Protein AF-A0A505HVJ6-F1 (afdb_monomer_lite)

Sequence (161 aa):
MPTALPTTETRERRERPQRRSNVIDEFVSAEMSSAPMAEPSIGSTIVRGGRQTKSKKDREREAERTRYEETNFVRLAKESKKDRAKRLRAEGPRGTFGGEEWRGLTEGADRITKLTRRAQGSGSALDRSRKRKNEDGQRDDGMGVGQIFEKRRKKVDSWKR

pLDDT: mean 78.03, std 13.65, range [46.94, 97.06]

Secondary structure (DSSP, 8-state):
--------------PPPP---HHHHHHIIIII--SPP-PPPGGGGEEGGGTEE--HHHHHHHHHHHHHHHHHT-PPPPPPHHHHHHHHHHH-S-EEETTEEE--HHHHHHHHHHHHHHHH----HHHHHHHS--SS---S-TTSHHHHHHHHHHHHHHH--

Foldseek 3Di:
DDDDDDDPDPPDPPPDPDDDFPVVVCCCVPPVDPDDDDDDDPVVQAPPNNPDGAAPVNVVVVVVQVVVCVVVVHHDDDQDPVNVVVCCVVVDDWPQDPNYTDDDCVVRVVVVVVVVVVVVDPDDVVVVVVVPDPPPDPDPCPPPPVVVVVVVVVVVVVVVD

Structure (mmCIF, N/CA/C/O backbone):
data_AF-A0A505HVJ6-F1
#
_entry.id   AF-A0A505HVJ6-F1
#
loop_
_atom_site.group_PDB
_atom_site.id
_atom_site.type_symbol
_atom_site.label_atom_id
_atom_site.label_alt_id
_atom_site.label_comp_id
_atom_site.label_asym_id
_atom_site.label_entity_id
_atom_site.label_seq_id
_atom_site.pdbx_PDB_ins_code
_atom_site.Cartn_x
_atom_site.Cartn_y
_atom_site.Cartn_z
_atom_site.occupancy
_atom_site.B_iso_or_equiv
_atom_site.auth_seq_id
_atom_site.auth_comp_id
_atom_site.auth_asym_id
_atom_site.auth_atom_id
_atom_site.pdbx_PDB_model_num
ATOM 1 N N . MET A 1 1 ? 25.021 -4.409 42.376 1.00 49.28 1 MET A N 1
ATOM 2 C CA . MET A 1 1 ? 24.374 -4.244 41.057 1.00 49.28 1 MET A CA 1
ATOM 3 C C . MET A 1 1 ? 25.259 -3.344 40.206 1.00 49.28 1 MET A C 1
ATOM 5 O O . MET A 1 1 ? 25.416 -2.195 40.601 1.00 49.28 1 MET A O 1
ATOM 9 N N . PRO A 1 2 ? 25.903 -3.818 39.125 1.00 57.16 2 PRO A N 1
ATOM 10 C CA . PRO A 1 2 ? 26.709 -2.939 38.289 1.00 57.16 2 PRO A CA 1
ATOM 11 C C . PRO A 1 2 ? 25.787 -2.115 37.379 1.00 57.16 2 PRO A C 1
ATOM 13 O O . PRO A 1 2 ? 24.989 -2.658 36.619 1.00 57.16 2 PRO A O 1
ATOM 16 N N . THR A 1 3 ? 25.871 -0.793 37.493 1.00 62.88 3 THR A N 1
ATOM 17 C CA . THR A 1 3 ? 25.193 0.177 36.629 1.00 62.88 3 THR A CA 1
ATOM 18 C C . THR A 1 3 ? 26.003 0.352 35.345 1.00 62.88 3 THR A C 1
ATOM 20 O O . THR A 1 3 ? 27.133 0.836 35.394 1.00 62.88 3 THR A O 1
ATOM 23 N N . ALA A 1 4 ? 25.453 -0.068 34.206 1.00 59.50 4 ALA A N 1
ATOM 24 C CA . ALA A 1 4 ? 26.094 0.089 32.903 1.00 59.50 4 ALA A CA 1
ATOM 25 C C . ALA A 1 4 ? 26.113 1.567 32.466 1.00 59.50 4 ALA A C 1
ATOM 27 O O . ALA A 1 4 ? 25.101 2.263 32.568 1.00 59.50 4 ALA A O 1
ATOM 28 N N . LEU A 1 5 ? 27.265 2.038 31.979 1.00 67.50 5 LEU A N 1
ATOM 29 C CA . LEU A 1 5 ? 27.421 3.361 31.366 1.00 67.50 5 LEU A CA 1
ATOM 30 C C . LEU A 1 5 ? 26.704 3.423 30.001 1.00 67.50 5 LEU A C 1
ATOM 32 O O . LEU A 1 5 ? 26.701 2.424 29.280 1.00 67.50 5 LEU A O 1
ATOM 36 N N . PRO A 1 6 ? 26.146 4.582 29.598 1.00 63.22 6 PRO A N 1
ATOM 37 C CA . PRO A 1 6 ? 25.569 4.747 28.270 1.00 63.22 6 PRO A CA 1
ATOM 38 C C . PRO A 1 6 ? 26.688 4.809 27.222 1.00 63.22 6 PRO A C 1
ATOM 40 O O . PRO A 1 6 ? 27.397 5.808 27.103 1.00 63.22 6 PRO A O 1
ATOM 43 N N . THR A 1 7 ? 26.854 3.736 26.453 1.00 60.28 7 THR A N 1
ATOM 44 C CA . THR A 1 7 ? 27.714 3.724 25.269 1.00 60.28 7 THR A CA 1
ATOM 45 C C . THR A 1 7 ? 27.093 4.606 24.187 1.00 60.28 7 THR A C 1
ATOM 47 O O . THR A 1 7 ? 25.970 4.390 23.731 1.00 60.28 7 THR A O 1
ATOM 50 N N . THR A 1 8 ? 27.823 5.635 23.762 1.00 57.09 8 THR A N 1
ATOM 51 C CA . THR A 1 8 ? 27.478 6.448 22.591 1.00 57.09 8 THR A CA 1
ATOM 52 C C . THR A 1 8 ? 27.802 5.672 21.316 1.00 57.09 8 THR A C 1
ATOM 54 O O . THR A 1 8 ? 28.711 6.039 20.573 1.00 57.09 8 THR A O 1
ATOM 57 N N . GLU A 1 9 ? 27.094 4.574 21.057 1.00 53.12 9 GLU A N 1
ATOM 58 C CA . GLU A 1 9 ? 27.141 3.964 19.732 1.00 53.12 9 GLU A CA 1
ATOM 59 C C . GLU A 1 9 ? 26.346 4.849 18.773 1.00 53.12 9 GLU A C 1
ATOM 61 O O . GLU A 1 9 ? 25.163 5.155 18.954 1.00 53.12 9 GLU A O 1
ATOM 66 N N . THR A 1 10 ? 27.052 5.349 17.766 1.00 58.53 10 THR A N 1
ATOM 67 C CA . THR A 1 10 ? 26.477 6.101 16.661 1.00 58.53 10 THR A CA 1
ATOM 68 C C . THR A 1 10 ? 25.403 5.233 16.017 1.00 58.53 10 THR A C 1
ATOM 70 O O . THR A 1 10 ? 25.696 4.146 15.534 1.00 58.53 10 THR A O 1
ATOM 73 N N . ARG A 1 11 ? 24.147 5.709 16.034 1.00 62.16 11 ARG A N 1
ATOM 74 C CA . ARG A 1 11 ? 23.004 5.080 15.350 1.00 62.16 11 ARG A CA 1
ATOM 75 C C . ARG A 1 11 ? 23.462 4.501 14.012 1.00 62.16 11 ARG A C 1
ATOM 77 O O . ARG A 1 11 ? 23.793 5.275 13.111 1.00 62.16 11 ARG A O 1
ATOM 84 N N . GLU A 1 12 ? 23.426 3.175 13.881 1.00 60.69 12 GLU A N 1
ATOM 85 C CA . GLU A 1 12 ? 23.558 2.487 12.601 1.00 60.69 12 GLU A CA 1
ATOM 86 C C . GLU A 1 12 ? 22.696 3.226 11.575 1.00 60.69 12 GLU A C 1
ATOM 88 O O . GLU A 1 12 ? 21.479 3.396 11.736 1.00 60.69 12 GLU A O 1
ATOM 93 N N . ARG A 1 13 ? 23.346 3.769 10.545 1.00 61.50 13 ARG A N 1
ATOM 94 C CA . ARG A 1 13 ? 22.686 4.518 9.482 1.00 61.50 13 ARG A CA 1
ATOM 95 C C . ARG A 1 13 ? 21.809 3.537 8.718 1.00 61.50 13 ARG A C 1
ATOM 97 O O . ARG A 1 13 ? 22.275 2.929 7.762 1.00 61.50 13 ARG A O 1
ATOM 104 N N . ARG A 1 14 ? 20.547 3.406 9.142 1.00 63.91 14 ARG A N 1
ATOM 105 C CA . ARG A 1 14 ? 19.525 2.573 8.497 1.00 63.91 14 ARG A CA 1
ATOM 106 C C . ARG A 1 14 ? 19.632 2.752 6.989 1.00 63.91 14 ARG A C 1
ATOM 108 O O . ARG A 1 14 ? 19.400 3.855 6.480 1.00 63.91 14 ARG A O 1
ATOM 115 N N . GLU A 1 15 ? 20.032 1.689 6.297 1.00 61.94 15 GLU A N 1
ATOM 116 C CA . GLU A 1 15 ? 20.181 1.718 4.851 1.00 61.94 15 GLU A CA 1
ATOM 117 C C . GLU A 1 15 ? 18.859 2.172 4.245 1.00 61.94 15 GLU A C 1
ATOM 119 O O . GLU A 1 15 ? 17.780 1.644 4.532 1.00 61.94 15 GLU A O 1
ATOM 124 N N . ARG A 1 16 ? 18.926 3.250 3.467 1.00 61.94 16 ARG A N 1
ATOM 125 C CA . ARG A 1 16 ? 17.742 3.849 2.870 1.00 61.94 16 ARG A CA 1
ATOM 126 C C . ARG A 1 16 ? 17.199 2.818 1.878 1.00 61.94 16 ARG A C 1
ATOM 128 O O . ARG A 1 16 ? 17.924 2.496 0.935 1.00 61.94 16 ARG A O 1
ATOM 135 N N . PRO A 1 17 ? 15.975 2.292 2.067 1.00 62.28 17 PRO A N 1
ATOM 136 C CA . PRO A 1 17 ? 15.478 1.223 1.219 1.00 62.28 17 PRO A CA 1
ATOM 137 C C . PRO A 1 17 ? 15.500 1.692 -0.232 1.00 62.28 17 PRO A C 1
ATOM 139 O O . PRO A 1 17 ? 15.109 2.828 -0.539 1.00 62.28 17 PRO A O 1
ATOM 142 N N . GLN A 1 18 ? 16.008 0.831 -1.114 1.00 63.12 18 GLN A N 1
ATOM 143 C CA . GLN A 1 18 ? 16.030 1.115 -2.540 1.00 63.12 18 GLN A CA 1
ATOM 144 C C . GLN A 1 18 ? 14.601 1.428 -2.986 1.00 63.12 18 GLN A C 1
ATOM 146 O O . GLN A 1 18 ? 13.663 0.685 -2.697 1.00 63.12 18 GLN A O 1
ATOM 151 N N . ARG A 1 19 ? 14.425 2.585 -3.629 1.00 66.50 19 ARG A N 1
ATOM 152 C CA . ARG A 1 19 ? 13.109 3.059 -4.058 1.00 66.50 19 ARG A CA 1
ATOM 153 C C . ARG A 1 19 ? 12.597 2.147 -5.171 1.00 66.50 19 ARG A C 1
ATOM 155 O O . ARG A 1 19 ? 13.021 2.297 -6.314 1.00 66.50 19 ARG A O 1
ATOM 162 N N . ARG A 1 20 ? 11.702 1.224 -4.821 1.00 72.19 20 ARG A N 1
ATOM 163 C CA . ARG A 1 20 ? 10.985 0.368 -5.770 1.00 72.19 20 ARG A CA 1
ATOM 164 C C . ARG A 1 20 ? 10.014 1.207 -6.603 1.00 72.19 20 ARG A C 1
ATOM 166 O O . ARG A 1 20 ? 9.529 2.249 -6.149 1.00 72.19 20 ARG A O 1
ATOM 173 N N . SER A 1 21 ? 9.793 0.804 -7.847 1.00 82.31 21 SER A N 1
ATOM 174 C CA . SER A 1 21 ? 8.795 1.415 -8.723 1.00 82.31 21 SER A CA 1
ATOM 175 C C . SER A 1 21 ? 7.525 0.581 -8.680 1.00 82.31 21 SER A C 1
ATOM 177 O O . SER A 1 21 ? 7.535 -0.545 -9.166 1.00 82.31 21 SER A O 1
ATOM 179 N N . ASN A 1 22 ? 6.443 1.164 -8.164 1.00 83.06 22 ASN A N 1
ATOM 180 C CA . ASN A 1 22 ? 5.158 0.482 -8.003 1.00 83.06 22 ASN A CA 1
ATOM 181 C C . ASN A 1 22 ? 4.674 -0.199 -9.294 1.00 83.06 22 ASN A C 1
ATOM 183 O O . ASN A 1 22 ? 4.246 -1.337 -9.235 1.00 83.06 22 ASN A O 1
ATOM 187 N N . VAL A 1 23 ? 4.826 0.457 -10.452 1.00 86.69 23 VAL A N 1
ATOM 188 C CA . VAL A 1 23 ? 4.405 -0.092 -11.756 1.00 86.69 23 VAL A CA 1
ATOM 189 C C . VAL A 1 23 ? 5.156 -1.377 -12.116 1.00 86.69 23 VAL A C 1
ATOM 191 O O . VAL A 1 23 ? 4.558 -2.322 -12.612 1.00 86.69 23 VAL A O 1
ATOM 194 N N . ILE A 1 24 ? 6.469 -1.437 -11.855 1.00 87.38 24 ILE A N 1
ATOM 195 C CA . ILE A 1 24 ? 7.243 -2.662 -12.118 1.00 87.38 24 ILE A CA 1
ATOM 196 C C . ILE A 1 24 ? 6.832 -3.757 -11.131 1.00 87.38 24 ILE A C 1
ATOM 198 O O . ILE A 1 24 ? 6.695 -4.903 -11.536 1.00 87.38 24 ILE A O 1
ATOM 202 N N . ASP A 1 25 ? 6.607 -3.418 -9.860 1.00 87.12 25 ASP A N 1
ATOM 203 C CA . ASP A 1 25 ? 6.164 -4.393 -8.856 1.00 87.12 25 ASP A CA 1
ATOM 204 C C . ASP A 1 25 ? 4.767 -4.958 -9.202 1.00 87.12 25 ASP A C 1
ATOM 206 O O . ASP A 1 25 ? 4.523 -6.157 -9.055 1.00 87.12 25 ASP A O 1
ATOM 210 N N . GLU A 1 26 ? 3.858 -4.121 -9.707 1.00 88.12 26 GLU A N 1
ATOM 211 C CA . GLU A 1 26 ? 2.544 -4.529 -10.220 1.00 88.12 26 GLU A CA 1
ATOM 212 C C . GLU A 1 26 ? 2.683 -5.457 -11.430 1.00 88.12 26 GLU A C 1
ATOM 214 O O . GLU A 1 26 ? 2.161 -6.565 -11.382 1.00 88.12 26 GLU A O 1
ATOM 219 N N . PHE A 1 27 ? 3.471 -5.081 -12.441 1.00 89.81 27 PHE A N 1
ATOM 220 C CA . PHE A 1 27 ? 3.732 -5.924 -13.614 1.00 89.81 27 PHE A CA 1
ATOM 221 C C . PHE A 1 27 ? 4.342 -7.283 -13.238 1.00 89.81 27 PHE A C 1
ATOM 223 O O . PHE A 1 27 ? 3.911 -8.332 -13.711 1.00 89.81 27 PHE A O 1
ATOM 230 N N . VAL A 1 28 ? 5.326 -7.291 -12.335 1.00 90.06 28 VAL A N 1
ATOM 231 C CA . VAL A 1 28 ? 5.964 -8.536 -11.891 1.00 90.06 28 VAL A CA 1
ATOM 232 C C . VAL A 1 28 ? 4.971 -9.432 -11.154 1.00 90.06 28 VAL A C 1
ATOM 234 O O . VAL A 1 28 ? 4.970 -10.638 -11.373 1.00 90.06 28 VAL A O 1
ATOM 237 N N . SER A 1 29 ? 4.137 -8.862 -10.284 1.00 87.88 29 SER A N 1
ATOM 238 C CA . SER A 1 29 ? 3.186 -9.644 -9.484 1.00 87.88 29 SER A CA 1
ATOM 239 C C . SER A 1 29 ? 1.956 -10.112 -10.261 1.00 87.88 29 SER A C 1
ATOM 241 O O . SER A 1 29 ? 1.468 -11.199 -9.974 1.00 87.88 29 SER A O 1
ATOM 243 N N . ALA A 1 30 ? 1.470 -9.325 -11.221 1.00 87.06 30 ALA A N 1
ATOM 244 C CA . ALA A 1 30 ? 0.259 -9.634 -11.976 1.00 87.06 30 ALA A CA 1
ATOM 245 C C . ALA A 1 30 ? 0.530 -10.435 -13.257 1.00 87.06 30 ALA A C 1
ATOM 247 O O . ALA A 1 30 ? -0.250 -11.322 -13.585 1.00 87.06 30 ALA A O 1
ATOM 248 N N . GLU A 1 31 ? 1.612 -10.128 -13.981 1.00 88.56 31 GLU A N 1
ATOM 249 C CA . GLU A 1 31 ? 1.836 -10.672 -15.328 1.00 88.56 31 GLU A CA 1
ATOM 250 C C . GLU A 1 31 ? 2.983 -11.688 -15.384 1.00 88.56 31 GLU A C 1
ATOM 252 O O . GLU A 1 31 ? 2.866 -12.716 -16.044 1.00 88.56 31 GLU A O 1
ATOM 257 N N . MET A 1 32 ? 4.101 -11.428 -14.696 1.00 89.62 32 MET A N 1
ATOM 258 C CA . MET A 1 32 ? 5.282 -12.311 -14.761 1.00 89.62 32 MET A CA 1
ATOM 259 C C . MET A 1 32 ? 5.254 -13.448 -13.738 1.00 89.62 32 MET A C 1
ATOM 261 O O . MET A 1 32 ? 5.898 -14.480 -13.933 1.00 89.62 32 MET A O 1
ATOM 265 N N . SER A 1 33 ? 4.583 -13.239 -12.609 1.00 88.88 33 SER A N 1
ATOM 266 C CA . SER A 1 33 ? 4.512 -14.205 -11.521 1.00 88.88 33 SER A CA 1
ATOM 267 C C . SER A 1 33 ? 3.385 -15.199 -11.772 1.00 88.88 33 SER A C 1
ATOM 269 O O . SER A 1 33 ? 2.241 -14.813 -11.972 1.00 88.88 33 SER A O 1
ATOM 271 N N . SER A 1 34 ? 3.687 -16.494 -11.674 1.00 88.88 34 SER A N 1
ATOM 272 C CA . SER A 1 34 ? 2.679 -17.561 -11.707 1.00 88.88 34 SER A CA 1
ATOM 273 C C . SER A 1 34 ? 1.951 -17.751 -10.368 1.00 88.88 34 SER A C 1
ATOM 275 O O . SER A 1 34 ? 1.105 -18.635 -10.247 1.00 88.88 34 SER A O 1
ATOM 277 N N . ALA A 1 35 ? 2.323 -16.993 -9.331 1.00 90.44 35 ALA A N 1
ATOM 278 C CA . ALA A 1 35 ? 1.711 -17.102 -8.012 1.00 90.44 35 ALA A CA 1
ATOM 279 C C . ALA A 1 35 ? 0.344 -16.388 -7.971 1.00 90.44 35 ALA A C 1
ATOM 281 O O . ALA A 1 35 ? 0.250 -15.249 -8.431 1.00 90.44 35 ALA A O 1
ATOM 282 N N . PRO A 1 36 ? -0.699 -17.003 -7.379 1.00 89.00 36 PRO A N 1
ATOM 283 C CA . PRO A 1 36 ? -2.006 -16.372 -7.248 1.00 89.00 36 PRO A CA 1
ATOM 284 C C . PRO A 1 36 ? -1.957 -15.193 -6.269 1.00 89.00 36 PRO A C 1
ATOM 286 O O . PRO A 1 36 ? -1.361 -15.276 -5.192 1.00 89.00 36 PRO A O 1
ATOM 289 N N . MET A 1 37 ? -2.629 -14.101 -6.629 1.00 85.94 37 MET A N 1
ATOM 290 C CA . MET A 1 37 ? -2.738 -12.904 -5.797 1.00 85.94 37 MET A CA 1
ATOM 291 C C . MET A 1 37 ? -4.025 -12.942 -4.968 1.00 85.94 37 MET A C 1
ATOM 293 O O . MET A 1 37 ? -5.096 -13.271 -5.469 1.00 85.94 37 MET A O 1
ATOM 297 N N . ALA A 1 38 ? -3.928 -12.590 -3.684 1.00 86.50 38 ALA A N 1
ATOM 298 C CA . ALA A 1 38 ? -5.090 -12.518 -2.802 1.00 86.50 38 ALA A CA 1
ATOM 299 C C . ALA A 1 38 ? -5.918 -11.260 -3.107 1.00 86.50 38 ALA A C 1
ATOM 301 O O . ALA A 1 38 ? -5.588 -10.150 -2.669 1.00 86.50 38 ALA A O 1
ATOM 302 N N . GLU A 1 39 ? -7.000 -11.433 -3.860 1.00 89.12 39 GLU A N 1
ATOM 303 C CA . GLU A 1 39 ? -7.957 -10.36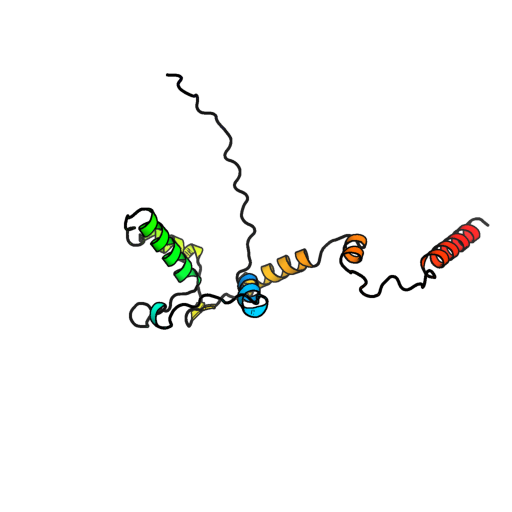7 -4.133 1.00 89.12 39 GLU A CA 1
ATOM 304 C C . GLU A 1 39 ? -8.990 -10.230 -3.004 1.00 89.12 39 GLU A C 1
ATOM 306 O O . GLU A 1 39 ? -9.431 -11.223 -2.420 1.00 89.12 39 GLU A O 1
ATOM 311 N N . PRO A 1 40 ? -9.371 -8.993 -2.643 1.00 90.25 40 PRO A N 1
ATOM 312 C CA . PRO A 1 40 ? -10.387 -8.766 -1.630 1.00 90.25 40 PRO A CA 1
ATOM 313 C C . PRO A 1 40 ? -11.775 -9.108 -2.179 1.00 90.25 40 PRO A C 1
ATOM 315 O O . PRO A 1 40 ? -12.046 -8.957 -3.367 1.00 90.25 40 PRO A O 1
ATOM 318 N N . SE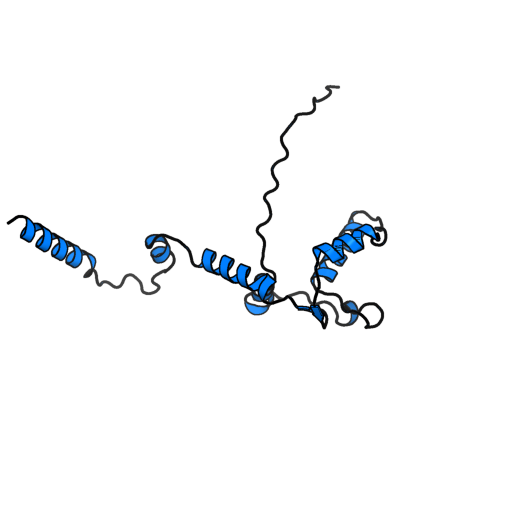R A 1 41 ? -12.703 -9.456 -1.287 1.00 92.56 41 SER A N 1
ATOM 319 C CA . SER A 1 41 ? -14.116 -9.548 -1.664 1.00 92.56 41 SER A CA 1
ATOM 320 C C . SER A 1 41 ? -14.616 -8.205 -2.214 1.00 92.56 41 SER A C 1
ATOM 322 O O . SER A 1 41 ? -14.319 -7.151 -1.637 1.00 92.56 41 SER A O 1
ATOM 324 N N . ILE A 1 42 ? -15.406 -8.243 -3.292 1.00 89.56 42 ILE A N 1
ATOM 325 C CA . ILE A 1 42 ? -15.851 -7.074 -4.074 1.00 89.56 42 ILE A CA 1
ATOM 326 C C . ILE A 1 42 ? -16.460 -5.978 -3.182 1.00 89.56 42 ILE A C 1
ATOM 328 O O . ILE A 1 42 ? -16.136 -4.802 -3.323 1.00 89.56 42 ILE A O 1
ATOM 332 N N . GLY A 1 43 ? -17.294 -6.355 -2.208 1.00 90.94 43 GLY A N 1
ATOM 333 C CA . GLY A 1 43 ? -17.969 -5.400 -1.319 1.00 90.94 43 GLY A CA 1
ATOM 334 C C . GLY A 1 43 ? -17.088 -4.809 -0.211 1.00 90.94 43 GLY A C 1
ATOM 335 O O . GLY A 1 43 ? -17.428 -3.777 0.360 1.00 90.94 43 GLY A O 1
ATOM 336 N N . SER A 1 44 ? -15.944 -5.425 0.101 1.00 90.69 44 SER A N 1
ATOM 337 C CA . SER A 1 44 ? -15.088 -5.016 1.231 1.00 90.69 44 SER A CA 1
ATOM 338 C C . SER A 1 44 ? -14.246 -3.762 0.950 1.00 90.69 44 SER A C 1
ATOM 340 O O . SER A 1 44 ? -13.745 -3.108 1.871 1.00 90.69 44 SER A O 1
ATOM 342 N N . THR A 1 45 ? -14.093 -3.407 -0.328 1.00 91.44 45 THR A N 1
ATOM 343 C CA . THR A 1 45 ? -13.300 -2.257 -0.782 1.00 91.44 45 THR A CA 1
ATOM 344 C C . THR A 1 45 ? -14.111 -0.963 -0.825 1.00 91.44 45 THR A C 1
ATOM 346 O O . THR A 1 45 ? -13.532 0.123 -0.879 1.00 91.44 45 THR A O 1
ATOM 349 N N . ILE A 1 46 ? -15.440 -1.053 -0.776 1.00 91.94 46 ILE A N 1
ATOM 350 C CA . ILE A 1 46 ? -16.342 0.090 -0.878 1.00 91.94 46 ILE A CA 1
ATOM 351 C C . ILE A 1 46 ? -16.444 0.794 0.479 1.00 91.94 46 ILE A C 1
ATOM 353 O O . ILE A 1 46 ? -16.690 0.179 1.514 1.00 91.94 46 ILE A O 1
ATOM 357 N N . VAL A 1 47 ? -16.283 2.116 0.483 1.00 90.62 47 VAL A N 1
ATOM 358 C CA . VAL A 1 47 ? -16.339 2.958 1.685 1.00 90.62 47 VAL A CA 1
ATOM 359 C C . VAL A 1 47 ? -17.418 4.018 1.529 1.00 90.62 47 VAL A C 1
ATOM 361 O O . VAL A 1 47 ? -17.703 4.500 0.432 1.00 90.62 47 VAL A O 1
ATOM 364 N N . ARG A 1 48 ? -18.004 4.426 2.661 1.00 87.62 48 ARG A N 1
ATOM 365 C CA . ARG A 1 48 ? -19.001 5.509 2.733 1.00 87.62 48 ARG A CA 1
ATOM 366 C C . ARG A 1 48 ? -20.179 5.286 1.774 1.00 87.62 48 ARG A C 1
ATOM 368 O O . ARG A 1 48 ? -20.607 6.224 1.105 1.00 87.62 48 ARG A O 1
ATOM 375 N N . GLY A 1 49 ? -20.653 4.042 1.683 1.00 89.50 49 GLY A N 1
ATOM 376 C CA . GLY A 1 49 ? -21.803 3.674 0.853 1.00 89.50 49 GLY A CA 1
ATOM 377 C C . GLY A 1 49 ? -21.597 3.913 -0.645 1.00 89.50 49 GLY A C 1
ATOM 378 O O . GLY A 1 49 ? -22.522 4.362 -1.307 1.00 89.50 49 GLY A O 1
ATOM 379 N N . GLY A 1 50 ? -20.388 3.696 -1.174 1.00 88.56 50 GLY A N 1
ATOM 380 C CA . GLY A 1 50 ? -20.109 3.832 -2.612 1.00 88.56 50 GLY A CA 1
ATOM 381 C C . GLY A 1 50 ? -19.439 5.141 -3.018 1.00 88.56 50 GLY A C 1
ATOM 382 O O . GLY A 1 50 ? -18.983 5.267 -4.148 1.00 88.56 50 GLY A O 1
ATOM 383 N N . ARG A 1 51 ? -19.310 6.115 -2.109 1.00 87.38 51 ARG A N 1
ATOM 384 C CA . ARG A 1 51 ? -18.675 7.406 -2.435 1.00 87.38 51 ARG A CA 1
ATOM 385 C C . ARG A 1 51 ? -17.174 7.296 -2.677 1.00 87.38 51 ARG A C 1
ATOM 387 O O . ARG A 1 51 ? -16.598 8.179 -3.304 1.00 87.38 51 ARG A O 1
ATOM 394 N N . GLN A 1 52 ? -16.531 6.286 -2.096 1.00 87.62 52 GLN A N 1
ATOM 395 C CA . GLN A 1 52 ? -15.095 6.065 -2.211 1.00 87.62 52 GLN A CA 1
ATOM 396 C C . GLN A 1 52 ? -14.809 4.569 -2.277 1.00 87.62 52 GLN A C 1
ATOM 398 O O . GLN A 1 52 ? -15.459 3.779 -1.597 1.00 87.62 52 GLN A O 1
ATOM 403 N N . THR A 1 53 ? -13.801 4.193 -3.048 1.00 91.44 53 THR A N 1
ATOM 404 C CA . THR A 1 53 ? -13.253 2.837 -3.101 1.00 91.44 53 THR A CA 1
ATOM 405 C C . THR A 1 53 ? -11.830 2.856 -2.549 1.00 91.44 53 THR A C 1
ATOM 407 O O . THR A 1 53 ? -11.074 3.802 -2.782 1.00 91.44 53 THR A O 1
ATOM 410 N N . LYS A 1 54 ? -11.464 1.846 -1.755 1.00 91.44 54 LYS A N 1
ATOM 411 C CA . LYS A 1 54 ? -10.121 1.738 -1.168 1.00 91.44 54 LYS A CA 1
ATOM 412 C C . LYS A 1 54 ? -9.111 1.354 -2.239 1.00 91.44 54 LYS A C 1
ATOM 414 O O . LYS A 1 54 ? -9.286 0.338 -2.909 1.00 91.44 54 LYS A O 1
ATOM 419 N N . SER A 1 55 ? -8.015 2.104 -2.323 1.00 91.00 55 SER A N 1
ATOM 420 C CA . SER A 1 55 ? -6.868 1.690 -3.130 1.00 91.00 55 SER A CA 1
ATOM 421 C C . SER A 1 55 ? -6.130 0.504 -2.502 1.00 91.00 55 SER A C 1
ATOM 423 O O . SER A 1 55 ? -6.265 0.234 -1.304 1.00 91.00 55 SER A O 1
ATOM 425 N N . LYS A 1 56 ? -5.291 -0.193 -3.281 1.00 88.94 56 LYS A N 1
ATOM 426 C CA . LYS A 1 56 ? -4.395 -1.248 -2.763 1.00 88.94 56 LYS A CA 1
ATOM 427 C C . LYS A 1 56 ? -3.559 -0.752 -1.575 1.00 88.94 56 LYS A C 1
ATOM 429 O O . LYS A 1 56 ? -3.511 -1.408 -0.539 1.00 88.94 56 LYS A O 1
ATOM 434 N N . LYS A 1 57 ? -3.009 0.461 -1.674 1.00 88.19 57 LYS A N 1
ATOM 435 C CA . LYS A 1 57 ? -2.204 1.083 -0.614 1.00 88.19 57 LYS A CA 1
ATOM 436 C C . LYS A 1 57 ? -3.018 1.462 0.626 1.00 88.19 57 LYS A C 1
ATOM 438 O O . LYS A 1 57 ? -2.491 1.457 1.737 1.00 88.19 57 LYS A O 1
ATOM 443 N N . ASP A 1 58 ? -4.283 1.845 0.466 1.00 90.25 58 ASP A N 1
ATOM 444 C CA . ASP A 1 58 ? -5.170 2.088 1.611 1.00 90.25 58 ASP A CA 1
ATOM 445 C C . ASP A 1 58 ? -5.471 0.783 2.351 1.00 90.25 58 ASP A C 1
ATOM 447 O O . ASP A 1 58 ? -5.416 0.755 3.579 1.00 90.25 58 ASP A O 1
ATOM 451 N N . ARG A 1 59 ? -5.699 -0.308 1.608 1.00 91.06 59 ARG A N 1
ATOM 452 C CA . ARG A 1 59 ? -5.928 -1.642 2.178 1.00 91.06 59 ARG A CA 1
ATOM 453 C C . ARG A 1 59 ? -4.718 -2.158 2.948 1.00 91.06 59 ARG A C 1
ATOM 455 O O . ARG A 1 59 ? -4.885 -2.645 4.057 1.00 91.06 59 ARG A O 1
ATOM 462 N N . GLU A 1 60 ? -3.513 -2.013 2.401 1.00 91.00 60 GLU A N 1
ATOM 463 C CA . GLU A 1 60 ? -2.275 -2.407 3.090 1.00 91.00 60 GLU A CA 1
ATOM 464 C C . GLU A 1 60 ? -2.103 -1.652 4.414 1.00 91.00 60 GLU A C 1
ATOM 466 O O . GLU A 1 60 ? -1.820 -2.260 5.442 1.00 91.00 60 GLU A O 1
ATOM 471 N N . ARG A 1 61 ? -2.378 -0.343 4.432 1.00 91.19 61 ARG A N 1
ATOM 472 C CA . ARG A 1 61 ? -2.307 0.468 5.658 1.00 91.19 61 ARG A CA 1
ATOM 473 C C . ARG A 1 61 ? -3.355 0.086 6.696 1.00 91.19 61 ARG A C 1
ATOM 475 O O . ARG A 1 61 ? -3.075 0.104 7.892 1.00 91.19 61 ARG A O 1
ATOM 482 N N . GLU A 1 62 ? -4.571 -0.232 6.266 1.00 91.62 62 GLU A N 1
ATOM 483 C CA . GLU A 1 62 ? -5.604 -0.744 7.168 1.00 91.62 62 GLU A CA 1
ATOM 484 C C . GLU A 1 62 ? -5.256 -2.140 7.696 1.00 91.62 62 GLU A C 1
ATOM 486 O O . GLU A 1 62 ? -5.470 -2.406 8.876 1.00 91.62 62 GLU A O 1
ATOM 491 N N . ALA A 1 63 ? -4.666 -3.006 6.868 1.00 93.62 63 ALA A N 1
ATOM 492 C CA . ALA A 1 63 ? -4.158 -4.311 7.285 1.00 93.62 63 ALA A CA 1
ATOM 493 C C . ALA A 1 63 ? -3.012 -4.173 8.303 1.00 93.62 63 ALA A C 1
ATOM 495 O O . ALA A 1 63 ? -2.963 -4.897 9.289 1.00 93.62 63 ALA A O 1
ATOM 496 N N . GLU A 1 64 ? -2.106 -3.212 8.119 1.00 92.75 64 GLU A N 1
ATOM 497 C CA . GLU A 1 64 ? -1.063 -2.900 9.105 1.00 92.75 64 GLU A CA 1
ATOM 498 C C . GLU A 1 64 ? -1.657 -2.390 10.421 1.00 92.75 64 GLU A C 1
ATOM 500 O O . GLU A 1 64 ? -1.238 -2.813 11.499 1.00 92.75 64 GLU A O 1
ATOM 505 N N . ARG A 1 65 ? -2.660 -1.507 10.345 1.00 94.06 65 ARG A N 1
ATOM 506 C CA . ARG A 1 65 ? -3.351 -0.980 11.525 1.00 94.06 65 ARG A CA 1
ATOM 507 C C . ARG A 1 65 ? -4.066 -2.088 12.295 1.00 94.06 65 ARG A C 1
ATOM 509 O O . ARG A 1 65 ? -3.900 -2.170 13.504 1.00 94.06 65 ARG A O 1
ATOM 516 N N . THR A 1 66 ? -4.847 -2.915 11.608 1.00 94.44 66 THR A N 1
ATOM 517 C CA . THR A 1 66 ? -5.585 -4.037 12.214 1.00 94.44 66 THR A CA 1
ATOM 518 C C . THR A 1 66 ? -4.628 -5.031 12.848 1.00 94.44 66 THR A C 1
ATOM 520 O O . THR A 1 66 ? -4.784 -5.327 14.025 1.00 94.44 66 THR A O 1
ATOM 523 N N . ARG A 1 67 ? -3.555 -5.420 12.145 1.00 96.06 67 ARG A N 1
ATOM 524 C CA . ARG A 1 67 ? -2.485 -6.248 12.722 1.00 96.06 67 ARG A CA 1
ATOM 525 C C . ARG A 1 67 ? -1.929 -5.643 14.003 1.00 96.06 67 ARG A C 1
ATOM 527 O O . ARG A 1 67 ? -1.801 -6.353 14.984 1.00 96.06 67 ARG A O 1
ATOM 534 N N . TYR A 1 68 ? -1.630 -4.344 14.019 1.00 96.06 68 TYR A N 1
ATOM 535 C CA . TYR A 1 68 ? -1.127 -3.683 15.224 1.00 96.06 68 TYR A CA 1
ATOM 536 C C . TYR A 1 68 ? -2.141 -3.705 16.378 1.00 96.06 68 TYR A C 1
ATOM 538 O O . TYR A 1 68 ? -1.763 -3.944 17.527 1.00 96.06 68 TYR A O 1
ATOM 546 N N . GLU A 1 69 ? -3.414 -3.439 16.086 1.00 96.12 69 GLU A N 1
ATOM 547 C CA . GLU A 1 69 ? -4.494 -3.460 17.077 1.00 96.12 69 GLU A CA 1
ATOM 548 C C . GLU A 1 69 ? -4.722 -4.877 17.628 1.00 96.12 69 GLU A C 1
ATOM 550 O O . GLU A 1 69 ? -4.932 -5.030 18.827 1.00 96.12 69 GLU A O 1
ATOM 555 N N . GLU A 1 70 ? -4.613 -5.907 16.788 1.00 96.06 70 GLU A N 1
ATOM 556 C CA . GLU A 1 70 ? -4.742 -7.321 17.161 1.00 96.06 70 GLU A CA 1
ATOM 557 C C . GLU A 1 70 ? -3.525 -7.830 17.939 1.00 96.06 70 GLU A C 1
ATOM 559 O O . GLU A 1 70 ? -3.688 -8.543 18.923 1.00 96.06 70 GLU A O 1
ATOM 564 N N . THR A 1 71 ? -2.305 -7.438 17.560 1.00 97.06 71 THR A N 1
ATOM 565 C CA . THR A 1 71 ? -1.085 -7.879 18.257 1.00 97.06 71 THR A CA 1
ATOM 566 C C . THR A 1 71 ? -0.931 -7.240 19.630 1.00 97.06 71 THR A C 1
ATOM 568 O O . THR A 1 71 ? -0.387 -7.862 20.536 1.00 97.06 71 THR A O 1
ATOM 571 N N . ASN A 1 72 ? -1.367 -5.985 19.780 1.00 96.06 72 ASN A N 1
ATOM 572 C CA . ASN A 1 72 ? -1.207 -5.231 21.027 1.00 96.06 72 ASN A CA 1
ATOM 573 C C . ASN A 1 72 ? -2.505 -5.130 21.834 1.00 96.06 72 ASN A C 1
ATOM 575 O O . ASN A 1 72 ? -2.487 -4.568 22.923 1.00 96.06 72 ASN A O 1
ATOM 579 N N . PHE A 1 73 ? -3.622 -5.634 21.304 1.00 95.44 73 PHE A N 1
ATOM 580 C CA . PHE A 1 73 ? -4.956 -5.593 21.915 1.00 95.44 73 PHE A CA 1
ATOM 581 C C . PHE A 1 73 ? -5.419 -4.187 22.344 1.00 95.44 73 PHE A C 1
ATOM 583 O O . PHE A 1 73 ? -6.223 -4.028 23.262 1.00 95.44 73 PHE A O 1
ATOM 590 N N . VAL A 1 74 ? -4.937 -3.144 21.660 1.00 95.81 74 VAL A N 1
ATOM 591 C CA . VAL A 1 74 ? -5.272 -1.737 21.924 1.00 95.81 74 VAL A CA 1
ATOM 592 C C . VAL A 1 74 ? -5.806 -1.102 20.650 1.00 95.81 74 VAL A C 1
ATOM 594 O O . VAL A 1 74 ? -5.176 -1.180 19.598 1.00 95.81 74 VAL A O 1
ATOM 597 N N . ARG A 1 75 ? -6.948 -0.409 20.743 1.00 94.62 75 ARG A N 1
ATOM 598 C CA . ARG A 1 75 ? -7.495 0.350 19.611 1.00 94.62 75 ARG A CA 1
ATOM 599 C C . ARG A 1 75 ? -6.753 1.663 19.422 1.00 94.62 75 ARG A C 1
ATOM 601 O O . ARG A 1 75 ? -6.668 2.475 20.343 1.00 94.62 75 ARG A O 1
ATOM 608 N N . LEU A 1 76 ? -6.289 1.913 18.200 1.00 91.75 76 LEU A N 1
ATOM 609 C CA . LEU A 1 76 ? -5.696 3.198 17.856 1.00 91.75 76 LEU A CA 1
ATOM 610 C C . LEU A 1 76 ? -6.785 4.258 17.702 1.00 91.75 76 LEU A C 1
ATOM 612 O O . LEU A 1 76 ? -7.869 4.004 17.168 1.00 91.75 76 LEU A O 1
ATOM 616 N N . ALA A 1 77 ? -6.474 5.486 18.114 1.00 92.88 77 ALA A N 1
ATOM 617 C CA . ALA A 1 77 ? -7.351 6.622 17.874 1.00 92.88 77 ALA A CA 1
ATOM 618 C C . ALA A 1 77 ? -7.596 6.827 16.367 1.00 92.88 77 ALA A C 1
ATOM 620 O O . ALA A 1 77 ? -6.843 6.373 15.495 1.00 92.88 77 ALA A O 1
ATOM 621 N N . LYS A 1 78 ? -8.686 7.521 16.030 1.00 90.06 78 LYS A N 1
ATOM 622 C CA . LYS A 1 78 ? -8.897 7.981 14.652 1.00 90.06 78 LYS A CA 1
ATOM 623 C C . LYS A 1 78 ? -7.778 8.953 14.271 1.00 90.06 78 LYS A C 1
ATOM 625 O O . LYS A 1 78 ? -7.247 9.661 15.121 1.00 90.06 78 LYS A O 1
ATOM 630 N N . GLU A 1 79 ? -7.430 8.968 12.988 1.00 88.69 79 GLU A N 1
ATOM 631 C CA . GLU A 1 79 ? -6.343 9.798 12.467 1.00 88.69 79 GLU A CA 1
ATOM 632 C C . GLU A 1 79 ? -6.530 11.271 12.862 1.00 88.69 79 GLU A C 1
ATOM 634 O O . GLU A 1 79 ? -7.594 11.857 12.632 1.00 88.69 79 GLU A O 1
ATOM 639 N N . SER A 1 80 ? -5.490 11.875 13.442 1.00 93.19 80 SER A N 1
ATOM 640 C CA . SER A 1 80 ? -5.535 13.281 13.830 1.00 93.19 80 SER A CA 1
ATOM 641 C C . SER A 1 80 ? -5.557 14.189 12.596 1.00 93.19 80 SER A C 1
ATOM 643 O O . SER A 1 80 ? -5.085 13.831 11.513 1.00 93.19 80 SER A O 1
ATOM 645 N N . LYS A 1 81 ? -6.049 15.427 12.745 1.00 92.56 81 LYS A N 1
ATOM 646 C CA . LYS A 1 81 ? -6.022 16.424 11.656 1.00 92.56 81 LYS A CA 1
ATOM 647 C C . LYS A 1 81 ? -4.596 16.661 11.137 1.00 92.56 81 LYS A C 1
ATOM 649 O O . LYS A 1 81 ? -4.409 16.856 9.936 1.00 92.56 81 LYS A O 1
ATOM 654 N N . LYS A 1 82 ? -3.602 16.608 12.031 1.00 92.81 82 LYS A N 1
ATOM 655 C CA . LYS A 1 82 ? -2.179 16.756 11.701 1.00 92.81 82 LYS A CA 1
ATOM 656 C C . LYS A 1 82 ? -1.690 15.599 10.834 1.00 92.81 82 LYS A C 1
ATOM 658 O O . LYS A 1 82 ? -1.066 15.842 9.802 1.00 92.81 82 LYS A O 1
ATOM 663 N N . ASP A 1 83 ? -2.014 14.368 11.216 1.00 90.44 83 ASP A N 1
ATOM 664 C CA . ASP A 1 83 ? -1.599 13.174 10.474 1.00 90.44 83 ASP A CA 1
ATOM 665 C C . ASP A 1 83 ? -2.278 13.117 9.110 1.00 90.44 83 ASP A C 1
ATOM 667 O O . ASP A 1 83 ? -1.607 12.918 8.097 1.00 90.44 83 ASP A O 1
ATOM 671 N N . ARG A 1 84 ? -3.568 13.466 9.057 1.00 88.50 84 ARG A N 1
ATOM 672 C CA . ARG A 1 84 ? -4.320 13.578 7.805 1.00 88.50 84 ARG A CA 1
ATOM 673 C C . ARG A 1 84 ? -3.710 14.609 6.858 1.00 88.50 84 ARG A C 1
ATOM 675 O O . ARG A 1 84 ? -3.576 14.337 5.667 1.00 88.50 84 ARG A O 1
ATOM 682 N N . ALA A 1 85 ? -3.334 15.784 7.360 1.00 89.25 85 ALA A N 1
ATOM 683 C CA . ALA A 1 85 ? -2.704 16.822 6.546 1.00 89.25 85 ALA A CA 1
ATOM 684 C C . ALA A 1 85 ? -1.311 16.398 6.056 1.00 89.25 85 ALA A C 1
ATOM 686 O O . ALA A 1 85 ? -0.981 16.584 4.884 1.00 89.25 85 ALA A O 1
ATOM 687 N N . LYS A 1 86 ? -0.504 15.785 6.931 1.00 91.00 86 LYS A N 1
ATOM 688 C CA . LYS A 1 86 ? 0.812 15.241 6.573 1.00 91.00 86 LYS A CA 1
ATOM 689 C C . LYS A 1 86 ? 0.686 14.165 5.499 1.00 91.00 86 LYS A C 1
ATOM 691 O O . LYS A 1 86 ? 1.461 14.175 4.545 1.00 91.00 86 LYS A O 1
ATOM 696 N N . ARG A 1 87 ? -0.307 13.284 5.628 1.00 86.38 87 ARG A N 1
ATOM 697 C CA . ARG A 1 87 ? -0.614 12.257 4.637 1.00 86.38 87 ARG A CA 1
ATOM 698 C C . ARG A 1 87 ? -0.956 12.885 3.294 1.00 86.38 87 ARG A C 1
ATOM 700 O O . ARG A 1 87 ? -0.286 12.585 2.318 1.00 86.38 87 ARG A O 1
ATOM 707 N N . LEU A 1 88 ? -1.935 13.786 3.252 1.00 85.50 88 LEU A N 1
ATOM 708 C CA . LEU A 1 88 ? -2.356 14.434 2.006 1.00 85.50 88 LEU A CA 1
ATOM 709 C C . LEU A 1 88 ? -1.188 15.141 1.301 1.00 85.50 88 LEU A C 1
ATOM 711 O O . LEU A 1 88 ? -1.054 15.040 0.087 1.00 85.50 88 LEU A O 1
ATOM 715 N N . ARG A 1 89 ? -0.290 15.783 2.059 1.00 86.44 89 ARG A N 1
ATOM 716 C CA . ARG A 1 89 ? 0.931 16.387 1.500 1.00 86.44 89 ARG A CA 1
ATOM 717 C C . ARG A 1 89 ? 1.924 15.359 0.960 1.00 86.44 89 ARG A C 1
ATOM 719 O O . ARG A 1 89 ? 2.493 15.578 -0.100 1.00 86.44 89 ARG A O 1
ATOM 726 N N . ALA A 1 90 ? 2.163 14.270 1.689 1.00 83.75 90 ALA A N 1
ATOM 727 C CA . ALA A 1 90 ? 3.110 13.231 1.277 1.00 83.75 90 ALA A CA 1
ATOM 728 C C . ALA A 1 90 ? 2.613 12.428 0.069 1.00 83.75 90 ALA A C 1
ATOM 730 O O . ALA A 1 90 ? 3.405 11.880 -0.693 1.00 83.75 90 ALA A O 1
ATOM 731 N N . GLU A 1 91 ? 1.298 12.314 -0.064 1.00 77.75 91 GLU A N 1
ATOM 732 C CA . GLU A 1 91 ? 0.643 11.522 -1.090 1.00 77.75 91 GLU A CA 1
ATOM 733 C C . GLU A 1 91 ? 0.438 12.275 -2.405 1.00 77.75 91 GLU A C 1
ATOM 735 O O . GLU A 1 91 ? 0.315 11.615 -3.435 1.00 77.75 91 GLU A O 1
ATOM 740 N N . GLY A 1 92 ? 0.455 13.611 -2.368 1.00 76.19 92 GLY A N 1
ATOM 741 C CA . GLY A 1 92 ? 0.238 14.457 -3.536 1.00 76.19 92 GLY A CA 1
ATOM 742 C C . GLY A 1 92 ? -1.199 14.379 -4.075 1.00 76.19 92 GLY A C 1
ATOM 743 O O . GLY A 1 92 ? -2.051 13.689 -3.504 1.00 76.19 92 GLY A O 1
ATOM 744 N N . PRO A 1 93 ? -1.500 15.101 -5.167 1.00 67.81 93 PRO A N 1
ATOM 745 C CA . PRO A 1 93 ? -2.757 14.941 -5.886 1.00 67.81 93 PRO A CA 1
ATOM 746 C C . PRO A 1 93 ? -2.819 13.527 -6.479 1.00 67.81 93 PRO A C 1
ATOM 748 O O . PRO A 1 93 ? -2.141 13.212 -7.452 1.00 67.81 93 PRO A O 1
ATOM 751 N N . ARG A 1 94 ? -3.613 12.647 -5.864 1.00 67.25 94 ARG A N 1
ATOM 752 C CA . ARG A 1 94 ? -3.846 11.294 -6.375 1.00 67.25 94 ARG A CA 1
ATOM 753 C C . ARG A 1 94 ? -5.040 11.281 -7.316 1.00 67.25 94 ARG A C 1
ATOM 755 O O . ARG A 1 94 ? -6.128 11.689 -6.917 1.00 67.25 94 ARG A O 1
ATOM 762 N N . GLY A 1 95 ? -4.862 10.717 -8.507 1.00 75.06 95 GLY A N 1
ATOM 763 C CA . GLY A 1 95 ? -5.973 10.290 -9.350 1.00 75.06 95 GLY A CA 1
ATOM 764 C C . GLY A 1 95 ? -6.458 8.913 -8.910 1.00 75.06 95 GLY A C 1
ATOM 765 O O . GLY A 1 95 ? -6.127 7.922 -9.541 1.00 75.06 95 GLY A O 1
ATOM 766 N N . THR A 1 96 ? -7.183 8.797 -7.797 1.00 80.56 96 THR A N 1
ATOM 767 C CA . THR A 1 96 ? -7.828 7.514 -7.467 1.00 80.56 96 THR A CA 1
ATOM 768 C C . THR A 1 96 ? -9.129 7.397 -8.241 1.00 80.56 96 THR A C 1
ATOM 770 O O . THR A 1 96 ? -10.038 8.200 -8.023 1.00 80.56 96 THR A O 1
ATOM 773 N N . PHE A 1 97 ? -9.232 6.396 -9.106 1.00 84.00 97 PHE A N 1
ATOM 774 C CA . PHE A 1 97 ? -10.435 6.125 -9.885 1.00 84.00 97 PHE A CA 1
ATOM 775 C C . PHE A 1 97 ? -10.696 4.621 -9.897 1.00 84.00 97 PHE A C 1
ATOM 777 O O . PHE A 1 97 ? -9.771 3.838 -10.078 1.00 84.00 97 PHE A O 1
ATOM 784 N N . GLY A 1 98 ? -11.934 4.207 -9.618 1.00 84.62 98 GLY A N 1
ATOM 785 C CA . GLY A 1 98 ? -12.309 2.785 -9.615 1.00 84.62 98 GLY A CA 1
ATOM 786 C C . GLY A 1 98 ? -11.648 1.920 -8.530 1.00 84.62 98 GLY A C 1
ATOM 787 O O . GLY A 1 98 ? -11.844 0.716 -8.516 1.00 84.62 98 GLY A O 1
ATOM 788 N N . GLY A 1 99 ? -10.906 2.508 -7.584 1.00 85.06 99 GLY A N 1
ATOM 789 C CA . GLY A 1 99 ? -10.098 1.761 -6.605 1.00 85.06 99 GLY A CA 1
ATOM 790 C C . GLY A 1 99 ? -8.647 1.547 -7.048 1.00 85.06 99 GLY A C 1
ATOM 791 O O . GLY A 1 99 ? -7.842 1.015 -6.285 1.00 85.06 99 GLY A O 1
ATOM 792 N N . GLU A 1 100 ? -8.286 2.033 -8.233 1.00 86.69 100 GLU A N 1
ATOM 793 C CA . GLU A 1 100 ? -6.924 2.039 -8.756 1.00 86.69 100 GLU A CA 1
ATOM 794 C C . GLU A 1 100 ? -6.271 3.414 -8.559 1.00 86.69 100 GLU A C 1
ATOM 796 O O . GLU A 1 100 ? -6.941 4.454 -8.521 1.00 86.69 100 GLU A O 1
ATOM 801 N N . GLU A 1 101 ? -4.946 3.426 -8.386 1.00 86.75 101 GLU A N 1
ATOM 802 C CA . GLU A 1 101 ? -4.163 4.660 -8.288 1.00 86.75 101 GLU A CA 1
ATOM 803 C C . GLU A 1 101 ? -3.602 5.038 -9.662 1.00 86.75 101 GLU A C 1
ATOM 805 O O . GLU A 1 101 ? -2.601 4.483 -10.108 1.00 86.75 101 GLU A O 1
ATOM 810 N N . TRP A 1 102 ? -4.178 6.060 -10.289 1.00 85.75 102 TRP A N 1
ATOM 811 C CA . TRP A 1 102 ? -3.619 6.665 -11.492 1.00 85.75 102 TRP A CA 1
ATOM 812 C C . TRP A 1 102 ? -2.546 7.674 -11.103 1.00 85.75 102 TRP A C 1
ATOM 814 O O . TRP A 1 102 ? -2.773 8.613 -10.330 1.00 85.75 102 TRP A O 1
ATOM 824 N N . ARG A 1 103 ? -1.345 7.464 -11.638 1.00 81.00 103 ARG A N 1
ATOM 825 C CA . ARG A 1 103 ? -0.194 8.351 -11.452 1.00 81.00 103 ARG A CA 1
ATOM 826 C C . ARG A 1 103 ? 0.107 9.070 -12.757 1.00 81.00 103 ARG A C 1
ATOM 828 O O . ARG A 1 103 ? -0.032 8.491 -13.831 1.00 81.00 103 ARG A O 1
ATOM 835 N N . GLY A 1 104 ? 0.556 10.320 -12.659 1.00 78.25 104 GLY A N 1
ATOM 836 C CA . GLY A 1 104 ? 1.047 11.052 -13.822 1.00 78.25 104 GLY A CA 1
ATOM 837 C C . GLY A 1 104 ? 2.234 10.319 -14.447 1.00 78.25 104 GLY A C 1
ATOM 838 O O . GLY A 1 104 ? 3.142 9.879 -13.736 1.00 78.25 104 GLY A O 1
ATOM 839 N N . LEU A 1 105 ? 2.240 10.199 -15.777 1.00 72.38 105 LEU A N 1
ATOM 840 C CA . LEU A 1 105 ? 3.263 9.455 -16.521 1.00 72.38 105 LEU A CA 1
ATOM 841 C C . LEU A 1 105 ? 4.685 9.979 -16.226 1.00 72.38 105 LEU A C 1
ATOM 843 O O . LEU A 1 105 ? 5.644 9.212 -16.148 1.00 72.38 105 LEU A O 1
ATOM 847 N N . THR A 1 106 ? 4.803 11.280 -15.954 1.00 71.44 106 THR A N 1
ATOM 848 C CA . THR A 1 106 ? 6.048 11.978 -15.604 1.00 71.44 106 THR A CA 1
ATOM 849 C C . THR A 1 106 ? 6.629 11.575 -14.245 1.00 71.44 106 THR A C 1
ATOM 851 O O . THR A 1 106 ? 7.846 11.508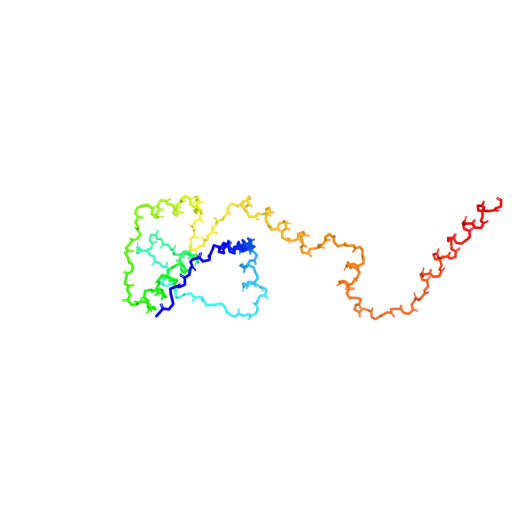 -14.096 1.00 71.44 106 THR A O 1
ATOM 854 N N . GLU A 1 107 ? 5.806 11.242 -13.245 1.00 66.75 107 GLU A N 1
ATOM 855 C CA . GLU A 1 107 ? 6.294 10.925 -11.892 1.00 66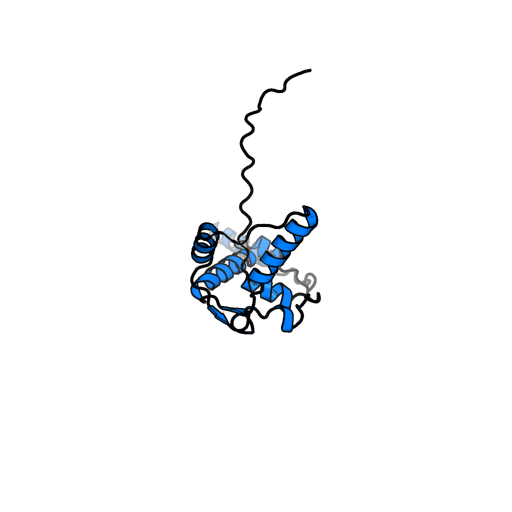.75 107 GLU A CA 1
ATOM 856 C C . GLU A 1 107 ? 6.914 9.516 -11.787 1.00 66.75 107 GLU A C 1
ATOM 858 O O . GLU A 1 107 ? 7.630 9.206 -10.823 1.00 66.75 107 GLU A O 1
ATOM 863 N N . GLY A 1 108 ? 6.654 8.643 -12.767 1.00 70.69 108 GLY A N 1
ATOM 864 C CA . GLY A 1 108 ? 7.063 7.233 -12.774 1.00 70.69 108 GLY A CA 1
ATOM 865 C C . GLY A 1 108 ? 8.007 6.829 -13.910 1.00 70.69 108 GLY A C 1
ATOM 866 O O . GLY A 1 108 ? 8.900 6.010 -13.674 1.00 70.69 108 GLY A O 1
ATOM 867 N N . ALA A 1 109 ? 7.862 7.410 -15.105 1.00 78.38 109 ALA A N 1
ATOM 868 C CA . ALA A 1 109 ? 8.579 6.966 -16.304 1.00 78.38 109 ALA A CA 1
ATOM 869 C C . ALA A 1 109 ? 10.107 7.079 -16.169 1.00 78.38 109 ALA A C 1
ATOM 871 O O . ALA A 1 109 ? 10.826 6.117 -16.440 1.00 78.38 109 ALA A O 1
ATOM 872 N N . ASP A 1 110 ? 10.612 8.192 -15.630 1.00 80.69 110 ASP A N 1
ATOM 873 C CA . ASP A 1 110 ? 12.053 8.406 -15.422 1.00 80.69 110 ASP A CA 1
ATOM 874 C C . ASP A 1 110 ? 12.695 7.389 -14.469 1.00 80.69 110 ASP A C 1
ATOM 876 O O . ASP A 1 110 ? 13.909 7.169 -14.481 1.00 80.69 110 ASP A O 1
ATOM 880 N N . ARG A 1 111 ? 11.901 6.773 -13.587 1.00 80.38 111 ARG A N 1
ATOM 881 C CA . ARG A 1 111 ? 12.391 5.729 -12.680 1.00 80.38 111 ARG A CA 1
ATOM 882 C C . ARG A 1 111 ? 12.460 4.383 -13.374 1.00 80.38 111 ARG A C 1
ATOM 884 O O . ARG A 1 111 ? 13.447 3.676 -13.181 1.00 80.38 111 ARG A O 1
ATOM 891 N N . ILE A 1 112 ? 11.461 4.066 -14.193 1.00 83.56 112 ILE A N 1
ATOM 892 C CA . ILE A 1 112 ? 11.459 2.855 -15.016 1.00 83.56 112 ILE A CA 1
ATOM 893 C C . ILE A 1 112 ? 12.698 2.866 -15.912 1.00 83.56 112 ILE A C 1
ATOM 895 O O . ILE A 1 112 ? 13.483 1.925 -15.868 1.00 83.56 112 ILE A O 1
ATOM 899 N N . THR A 1 113 ? 12.960 3.972 -16.616 1.00 83.31 113 THR A N 1
ATOM 900 C CA . THR A 1 113 ? 14.135 4.096 -17.497 1.00 83.31 113 THR A CA 1
ATOM 901 C C . THR A 1 113 ? 15.466 3.960 -16.748 1.00 83.31 113 THR A C 1
ATOM 903 O O . THR A 1 113 ? 16.395 3.322 -17.246 1.00 83.31 113 THR A O 1
ATOM 906 N N . LYS A 1 114 ? 15.583 4.506 -15.529 1.00 82.25 114 LYS A N 1
ATOM 907 C CA . LYS A 1 114 ? 16.786 4.350 -14.687 1.00 82.25 114 LYS A CA 1
ATOM 908 C C . LYS A 1 114 ? 16.989 2.909 -14.213 1.00 82.25 114 LYS A C 1
ATOM 910 O O . LYS A 1 114 ? 18.119 2.418 -14.240 1.00 82.25 114 LYS A O 1
ATOM 915 N N . LEU A 1 115 ? 15.923 2.240 -13.773 1.00 81.56 115 LEU A N 1
ATOM 916 C CA . LEU A 1 115 ? 15.986 0.862 -13.279 1.00 81.56 115 LEU A CA 1
ATOM 917 C C . LEU A 1 115 ? 16.302 -0.123 -14.410 1.00 81.56 115 LEU A C 1
ATOM 919 O O . LEU A 1 115 ? 17.196 -0.956 -14.255 1.00 81.56 115 LEU A O 1
ATOM 923 N N . THR A 1 116 ? 15.660 0.027 -15.571 1.00 80.25 116 THR A N 1
ATOM 924 C CA . THR A 1 116 ? 15.909 -0.832 -16.739 1.00 80.25 116 THR A CA 1
ATOM 925 C C . THR A 1 116 ? 17.307 -0.618 -17.317 1.00 80.25 116 THR A C 1
ATOM 927 O O . THR A 1 116 ? 17.994 -1.590 -17.631 1.00 80.25 116 THR A O 1
ATOM 930 N N . ARG A 1 117 ? 17.807 0.628 -17.367 1.00 77.38 117 ARG A N 1
ATOM 931 C CA . ARG A 1 117 ? 19.185 0.917 -17.804 1.00 77.38 117 ARG A CA 1
ATOM 932 C C . ARG A 1 117 ? 20.229 0.298 -16.871 1.00 77.38 117 ARG A C 1
ATOM 934 O O . ARG A 1 117 ? 21.230 -0.238 -17.345 1.00 77.38 117 ARG A O 1
ATOM 941 N N . ARG A 1 118 ? 20.003 0.335 -15.551 1.00 68.38 118 ARG A N 1
ATOM 942 C CA . ARG A 1 118 ? 20.893 -0.318 -14.576 1.00 68.38 118 ARG A CA 1
ATOM 943 C C . ARG A 1 118 ? 20.884 -1.841 -14.733 1.00 68.38 118 ARG A C 1
ATOM 945 O O . ARG A 1 118 ? 21.951 -2.446 -14.660 1.00 68.38 118 ARG A O 1
ATOM 952 N N . ALA A 1 119 ? 19.722 -2.443 -14.987 1.00 64.56 119 ALA A N 1
ATOM 953 C CA . ALA A 1 119 ? 19.600 -3.881 -15.238 1.00 64.56 119 ALA A CA 1
ATOM 954 C C . ALA A 1 119 ? 20.321 -4.320 -16.532 1.00 64.56 119 ALA A C 1
ATOM 956 O O . ALA A 1 119 ? 20.997 -5.349 -16.539 1.00 64.56 119 ALA A O 1
ATOM 957 N N . GLN A 1 120 ? 20.253 -3.508 -17.594 1.00 62.91 120 GLN A N 1
ATOM 958 C CA . GLN A 1 120 ? 20.915 -3.761 -18.887 1.00 62.91 120 GLN A CA 1
ATOM 959 C C . GLN A 1 120 ? 22.444 -3.547 -18.868 1.00 62.91 120 GLN A C 1
ATOM 961 O O . GLN A 1 120 ? 23.161 -4.075 -19.715 1.00 62.91 120 GLN A O 1
ATOM 966 N N . GLY A 1 121 ? 22.976 -2.864 -17.851 1.00 58.06 121 GLY A N 1
ATOM 967 C CA . GLY A 1 121 ? 24.394 -2.905 -17.500 1.00 58.06 121 GLY A CA 1
ATOM 968 C C . GLY A 1 121 ? 25.314 -1.969 -18.296 1.00 58.06 121 GLY A C 1
ATOM 969 O O . GLY A 1 121 ? 25.607 -2.152 -19.482 1.00 58.06 121 GLY A O 1
ATOM 970 N N . SER A 1 122 ? 25.938 -1.058 -17.551 1.00 57.59 122 SER A N 1
ATOM 971 C CA . SER A 1 122 ? 27.227 -0.417 -17.847 1.00 57.59 122 SER A CA 1
ATOM 972 C C . SER A 1 122 ? 28.417 -1.375 -17.630 1.00 57.59 122 SER A C 1
ATOM 974 O O . SER A 1 122 ? 29.479 -0.952 -17.183 1.00 57.59 122 SER A O 1
ATOM 976 N N . GLY A 1 123 ? 28.223 -2.678 -17.853 1.00 60.50 123 GLY A N 1
ATOM 977 C CA . GLY A 1 123 ? 29.269 -3.685 -17.679 1.00 60.50 123 GLY A CA 1
ATOM 978 C C . GLY A 1 123 ? 30.276 -3.636 -18.824 1.00 60.50 123 GLY A C 1
ATOM 979 O O . GLY A 1 123 ? 29.909 -3.332 -19.965 1.00 60.50 123 GLY A O 1
ATOM 980 N N . SER A 1 124 ? 31.535 -3.961 -18.517 1.00 73.06 124 SER A N 1
ATOM 981 C CA . SER A 1 124 ? 32.578 -4.202 -19.521 1.00 73.06 124 SER A CA 1
ATOM 982 C C . SER A 1 124 ? 32.067 -5.191 -20.579 1.00 73.06 124 SER A C 1
ATOM 984 O O . SER A 1 124 ? 31.209 -6.030 -20.292 1.00 73.06 124 SER A O 1
ATOM 986 N N . ALA A 1 125 ? 32.585 -5.124 -21.809 1.00 73.69 125 ALA A N 1
ATOM 987 C CA . ALA A 1 125 ? 32.222 -6.060 -22.881 1.00 73.69 125 ALA A CA 1
ATOM 988 C C . ALA A 1 125 ? 32.303 -7.536 -22.430 1.00 73.69 125 ALA A C 1
ATOM 990 O O . ALA A 1 125 ? 31.522 -8.370 -22.885 1.00 73.69 125 ALA A O 1
ATOM 991 N N . LEU A 1 126 ? 33.182 -7.825 -21.466 1.00 71.06 126 LEU A N 1
ATOM 992 C CA . LEU A 1 126 ? 33.350 -9.125 -20.826 1.00 71.06 126 LEU A CA 1
ATOM 993 C C . LEU A 1 126 ? 32.124 -9.548 -19.988 1.00 71.06 126 LEU A C 1
ATOM 995 O O . LEU A 1 126 ? 31.646 -10.668 -20.145 1.00 71.06 126 LEU A O 1
ATOM 999 N N . ASP A 1 127 ? 31.542 -8.657 -19.180 1.00 71.88 127 ASP A N 1
ATOM 1000 C CA . ASP A 1 127 ? 30.317 -8.951 -18.414 1.00 71.88 127 ASP A CA 1
ATOM 1001 C C . ASP A 1 127 ? 29.114 -9.179 -19.332 1.00 71.88 127 ASP A C 1
ATOM 1003 O O . ASP A 1 127 ? 28.271 -10.037 -19.070 1.00 71.88 127 ASP A O 1
ATOM 1007 N N . ARG A 1 128 ? 29.041 -8.435 -20.444 1.00 70.50 128 ARG A N 1
ATOM 1008 C CA . ARG A 1 128 ? 28.004 -8.639 -21.470 1.00 70.50 128 ARG A CA 1
ATOM 1009 C C . ARG A 1 128 ? 28.184 -9.944 -22.239 1.00 70.50 128 ARG A C 1
ATOM 1011 O O . ARG A 1 128 ? 27.191 -10.491 -22.711 1.00 70.50 128 ARG A O 1
ATOM 1018 N N . SER A 1 129 ? 29.424 -10.404 -22.401 1.00 69.31 129 SER A N 1
ATOM 1019 C CA . SER A 1 129 ? 29.739 -11.703 -22.997 1.00 69.31 129 SER A CA 1
ATOM 1020 C C . SER A 1 129 ? 29.348 -12.834 -22.045 1.00 69.31 129 SER A C 1
ATOM 1022 O O . SER A 1 129 ? 28.596 -13.715 -22.425 1.00 69.31 129 SER A O 1
ATOM 1024 N N . ARG A 1 130 ? 29.716 -12.744 -20.759 1.00 76.62 130 ARG A N 1
ATOM 1025 C CA . ARG A 1 130 ? 29.373 -13.760 -19.747 1.00 76.62 130 ARG A CA 1
ATOM 1026 C C . ARG A 1 130 ? 27.871 -13.914 -19.496 1.00 76.62 130 ARG A C 1
ATOM 1028 O O . ARG A 1 130 ? 27.414 -15.022 -19.244 1.00 76.62 130 ARG A O 1
ATOM 1035 N N . LYS A 1 131 ? 27.103 -12.818 -19.538 1.00 76.31 131 LYS A N 1
ATOM 1036 C CA . LYS A 1 131 ? 25.636 -12.854 -19.371 1.00 76.31 131 LYS A CA 1
ATOM 1037 C C . LYS A 1 131 ? 24.911 -13.467 -20.569 1.00 76.31 131 LYS A C 1
ATOM 1039 O O . LYS A 1 131 ? 23.827 -14.012 -20.396 1.00 76.31 131 LYS A O 1
ATOM 1044 N N . ARG A 1 132 ? 25.496 -13.386 -21.766 1.00 70.56 132 ARG A N 1
ATOM 1045 C CA . ARG A 1 132 ? 25.029 -14.130 -22.936 1.00 70.56 132 ARG A CA 1
ATOM 1046 C C . ARG A 1 132 ? 25.606 -15.540 -22.841 1.00 70.56 132 ARG A C 1
ATOM 1048 O O . ARG A 1 132 ? 26.699 -15.795 -23.330 1.00 70.56 132 ARG A O 1
ATOM 1055 N N . LYS A 1 133 ? 24.897 -16.462 -22.184 1.00 60.28 133 LYS A N 1
ATOM 1056 C CA . LYS A 1 133 ? 25.182 -17.885 -22.403 1.00 60.28 133 LYS A CA 1
ATOM 1057 C C . LYS A 1 133 ? 24.947 -18.147 -23.890 1.00 60.28 133 LYS A C 1
ATOM 1059 O O . LYS A 1 133 ? 23.836 -17.959 -24.370 1.00 60.28 133 LYS A O 1
ATOM 1064 N N . ASN A 1 134 ? 26.000 -18.517 -24.613 1.00 59.75 134 ASN A N 1
ATOM 1065 C CA . ASN A 1 134 ? 25.848 -19.111 -25.933 1.00 59.75 134 ASN A CA 1
ATOM 1066 C C . ASN A 1 134 ? 25.110 -20.442 -25.716 1.00 59.75 134 ASN A C 1
ATOM 1068 O O . ASN A 1 134 ? 25.697 -21.379 -25.180 1.00 59.75 134 ASN A O 1
ATOM 1072 N 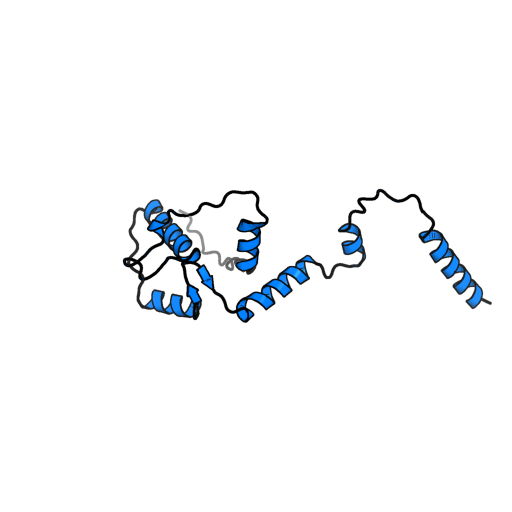N . GLU A 1 135 ? 23.810 -20.489 -26.011 1.00 55.94 135 GLU A N 1
ATOM 1073 C CA . GLU A 1 135 ? 23.023 -21.734 -25.987 1.00 55.94 135 GLU A CA 1
ATOM 1074 C C . GLU A 1 135 ? 23.450 -22.682 -27.114 1.00 55.94 135 GLU A C 1
ATOM 1076 O O . GLU A 1 135 ? 23.373 -23.898 -26.965 1.00 55.94 135 GLU A O 1
ATOM 1081 N N . ASP A 1 136 ? 24.044 -22.132 -28.172 1.00 55.25 136 ASP A N 1
ATOM 1082 C CA . ASP A 1 136 ? 24.871 -22.889 -29.097 1.00 55.25 136 ASP A CA 1
ATOM 1083 C C . ASP A 1 136 ? 26.211 -23.165 -28.413 1.00 55.25 136 ASP A C 1
ATOM 1085 O O . ASP A 1 136 ? 27.069 -22.279 -28.310 1.00 55.25 136 ASP A O 1
ATOM 1089 N N . GLY A 1 137 ? 26.380 -24.395 -27.916 1.00 46.94 137 GLY A N 1
ATOM 1090 C CA . GLY A 1 137 ? 27.672 -24.909 -27.471 1.00 46.94 137 GLY A CA 1
ATOM 1091 C C . GLY A 1 137 ? 28.760 -24.493 -28.454 1.00 46.94 137 GLY A C 1
ATOM 1092 O O . GLY A 1 137 ? 28.511 -24.470 -29.656 1.00 46.94 137 GLY A O 1
ATOM 1093 N N . GLN A 1 138 ? 29.913 -24.087 -27.912 1.00 54.59 138 GLN A N 1
ATOM 1094 C CA . GLN A 1 138 ? 31.103 -23.620 -28.622 1.00 54.59 138 GLN A CA 1
ATOM 1095 C C . GLN A 1 138 ? 31.164 -24.182 -30.045 1.00 54.59 138 GLN A C 1
ATOM 1097 O O . GLN A 1 138 ? 31.618 -25.305 -30.243 1.00 54.59 138 GLN A O 1
ATOM 1102 N N . ARG A 1 139 ? 30.644 -23.415 -31.019 1.00 50.09 139 ARG A N 1
ATOM 1103 C CA . ARG A 1 139 ? 30.770 -23.779 -32.426 1.00 50.09 139 ARG A CA 1
ATOM 1104 C C . ARG A 1 139 ? 32.263 -23.902 -32.661 1.00 50.09 139 ARG A C 1
ATOM 1106 O O . ARG A 1 139 ? 33.008 -22.956 -32.396 1.00 50.09 139 ARG A O 1
ATOM 1113 N N . ASP A 1 140 ? 32.659 -25.090 -33.078 1.00 47.31 140 ASP A N 1
ATOM 1114 C CA . ASP A 1 140 ? 34.009 -25.555 -33.376 1.00 47.31 140 ASP A CA 1
ATOM 1115 C C . ASP A 1 140 ? 34.648 -24.808 -34.567 1.00 47.31 140 ASP A C 1
ATOM 1117 O O . ASP A 1 140 ? 35.388 -25.358 -35.365 1.00 47.31 140 ASP A O 1
ATOM 1121 N N . ASP A 1 141 ? 34.384 -23.510 -34.697 1.00 49.34 141 ASP A N 1
ATOM 1122 C CA . ASP A 1 141 ? 35.042 -22.634 -35.650 1.00 49.34 141 ASP A CA 1
ATOM 1123 C C . ASP A 1 141 ? 36.051 -21.780 -34.886 1.00 49.34 141 ASP A C 1
ATOM 1125 O O . ASP A 1 141 ? 35.924 -20.561 -34.730 1.00 49.34 141 ASP A O 1
ATOM 1129 N N . GLY A 1 142 ? 37.119 -22.438 -34.427 1.00 51.84 142 GLY A N 1
ATOM 1130 C CA . GLY A 1 142 ? 38.352 -21.832 -33.909 1.00 51.84 142 GLY A CA 1
ATOM 1131 C C . GLY A 1 142 ? 39.106 -20.951 -34.923 1.00 51.84 142 GLY A C 1
ATOM 1132 O O . GLY A 1 142 ? 40.313 -20.759 -34.809 1.00 51.84 142 GLY A O 1
ATOM 1133 N N . MET A 1 143 ? 38.416 -20.380 -35.911 1.00 50.84 143 MET A N 1
ATOM 1134 C CA . MET A 1 143 ? 38.983 -19.643 -37.041 1.00 50.84 143 MET A CA 1
ATOM 1135 C C . MET A 1 143 ? 39.120 -18.130 -36.801 1.00 50.84 143 MET A C 1
ATOM 1137 O O . MET A 1 143 ? 39.654 -17.411 -37.644 1.00 50.84 143 MET A O 1
ATOM 1141 N N . GLY A 1 144 ? 38.672 -17.609 -35.653 1.00 56.94 144 GLY A N 1
ATOM 1142 C CA . GLY A 1 144 ? 38.652 -16.160 -35.396 1.00 56.94 144 GLY A CA 1
ATOM 1143 C C . GLY A 1 144 ? 39.890 -15.589 -34.696 1.00 56.94 144 GLY A C 1
ATOM 1144 O O . GLY A 1 144 ? 40.319 -14.477 -35.002 1.00 56.94 144 GLY A O 1
ATOM 1145 N N . VAL A 1 145 ? 40.483 -16.319 -33.748 1.00 56.38 145 VAL A N 1
ATOM 1146 C CA . VAL A 1 145 ? 41.502 -15.738 -32.849 1.00 56.38 145 VAL A CA 1
ATOM 1147 C C . VAL A 1 145 ? 42.897 -15.736 -33.490 1.00 56.38 145 VAL A C 1
ATOM 1149 O O . VAL A 1 145 ? 43.611 -14.735 -33.399 1.00 56.38 145 VAL A O 1
ATOM 1152 N N . GLY A 1 146 ? 43.257 -16.798 -34.220 1.00 61.50 146 GLY A N 1
ATOM 1153 C CA . GLY A 1 146 ? 44.544 -16.899 -34.923 1.00 61.50 146 GLY A CA 1
ATOM 1154 C C . GLY A 1 146 ? 44.689 -15.896 -36.071 1.00 61.50 146 GLY A C 1
ATOM 1155 O O . GLY A 1 146 ? 45.720 -15.236 -36.191 1.00 61.50 146 GLY A O 1
ATOM 1156 N N . GLN A 1 147 ? 43.627 -15.679 -36.855 1.00 66.25 147 GLN A N 1
ATOM 1157 C CA . GLN A 1 147 ? 43.681 -14.766 -38.003 1.00 66.25 147 GLN A CA 1
ATOM 1158 C C . GLN A 1 147 ? 43.841 -13.295 -37.606 1.00 66.25 147 GLN A C 1
ATOM 1160 O O . GLN A 1 147 ? 44.493 -12.525 -38.313 1.00 66.25 147 GLN A O 1
ATOM 1165 N N . ILE A 1 148 ? 43.260 -12.875 -36.479 1.00 68.31 148 ILE A N 1
ATOM 1166 C CA . ILE A 1 148 ? 43.426 -11.503 -35.976 1.00 68.31 148 ILE A CA 1
ATOM 1167 C C . ILE A 1 148 ? 44.868 -11.294 -35.495 1.00 68.31 148 ILE A C 1
ATOM 1169 O O . ILE A 1 148 ? 45.464 -10.245 -35.759 1.00 68.31 148 ILE A O 1
ATOM 1173 N N . PHE A 1 149 ? 45.450 -12.303 -34.842 1.00 74.81 149 PHE A N 1
ATOM 1174 C CA . PHE A 1 149 ? 46.845 -12.281 -34.416 1.00 74.81 149 PHE A CA 1
ATOM 1175 C C . PHE A 1 149 ? 47.810 -12.243 -35.611 1.00 74.81 149 PHE A C 1
ATOM 1177 O O . PHE A 1 149 ? 48.697 -11.391 -35.646 1.00 74.81 149 PHE A O 1
ATOM 1184 N N . GLU A 1 150 ? 47.596 -13.070 -36.636 1.00 77.12 150 GLU A N 1
ATOM 1185 C CA . GLU A 1 150 ? 48.416 -13.073 -37.856 1.00 77.12 150 GLU A CA 1
ATOM 1186 C C . GLU A 1 150 ? 48.331 -11.762 -38.640 1.00 77.12 150 GLU A C 1
ATOM 1188 O O . GLU A 1 150 ? 49.355 -11.249 -39.099 1.00 77.12 150 GLU A O 1
ATOM 1193 N N . LYS A 1 151 ? 47.134 -11.168 -38.751 1.00 79.81 151 LYS A N 1
ATOM 1194 C CA . LYS A 1 151 ? 46.949 -9.847 -39.377 1.00 79.81 151 LYS A CA 1
ATOM 1195 C C . LYS A 1 151 ? 47.715 -8.762 -38.623 1.00 79.81 151 LYS A C 1
ATOM 1197 O O . LYS A 1 151 ? 48.351 -7.911 -39.247 1.00 79.81 151 LYS A O 1
ATOM 1202 N N . ARG A 1 152 ? 47.700 -8.801 -37.285 1.00 78.12 152 ARG A N 1
ATOM 1203 C CA . ARG A 1 152 ? 48.464 -7.862 -36.453 1.00 78.12 152 ARG A CA 1
ATOM 1204 C C . ARG A 1 152 ? 49.969 -8.095 -36.580 1.00 78.12 152 ARG A C 1
ATOM 1206 O O . ARG A 1 152 ? 50.700 -7.120 -36.714 1.00 78.12 152 ARG A O 1
ATOM 1213 N N . ARG A 1 153 ? 50.418 -9.354 -36.610 1.00 82.69 153 ARG A N 1
ATOM 1214 C CA . ARG A 1 153 ? 51.828 -9.715 -36.817 1.00 82.69 153 ARG A CA 1
ATOM 1215 C C . ARG A 1 153 ? 52.340 -9.193 -38.159 1.00 82.69 153 ARG A C 1
ATOM 1217 O O . ARG A 1 153 ? 53.302 -8.439 -38.170 1.00 82.69 153 ARG A O 1
ATOM 1224 N N . LYS A 1 154 ? 51.624 -9.461 -39.262 1.00 81.88 154 LYS A N 1
ATOM 1225 C CA . LYS A 1 154 ? 51.972 -8.944 -40.602 1.00 81.88 154 LYS A CA 1
ATOM 1226 C C . LYS A 1 154 ? 52.105 -7.421 -40.638 1.00 81.88 154 LYS A C 1
ATOM 1228 O O . LYS A 1 154 ? 53.031 -6.915 -41.258 1.00 81.88 154 LYS A O 1
ATOM 1233 N N . LYS A 1 155 ? 51.202 -6.695 -39.972 1.00 81.44 155 LYS A N 1
ATOM 1234 C CA . LYS A 1 155 ? 51.230 -5.224 -39.933 1.00 81.44 155 LYS A CA 1
ATOM 1235 C C . LYS A 1 155 ? 52.403 -4.669 -39.115 1.00 81.44 155 LYS A C 1
ATOM 1237 O O . LYS A 1 155 ? 52.930 -3.609 -39.434 1.00 81.44 155 LYS A O 1
ATOM 1242 N N . VAL A 1 156 ? 52.797 -5.366 -38.050 1.00 81.88 156 VAL A N 1
ATOM 1243 C CA . VAL A 1 156 ? 53.966 -4.997 -37.238 1.00 81.88 156 VAL A CA 1
ATOM 1244 C C . VAL A 1 156 ? 55.262 -5.313 -37.986 1.00 81.88 156 VAL A C 1
ATOM 1246 O O . VAL A 1 156 ? 56.167 -4.483 -38.005 1.00 81.88 156 VAL A O 1
ATOM 1249 N N . ASP A 1 157 ? 55.330 -6.461 -38.659 1.00 77.50 157 ASP A N 1
ATOM 1250 C CA . ASP A 1 157 ? 56.489 -6.853 -39.466 1.00 77.50 157 ASP A CA 1
ATOM 1251 C C . ASP A 1 157 ? 56.677 -5.936 -40.684 1.00 77.50 157 ASP A C 1
ATOM 1253 O O . ASP A 1 157 ? 57.810 -5.624 -41.040 1.00 77.50 157 ASP A O 1
ATOM 1257 N N . SER A 1 158 ? 55.589 -5.438 -41.289 1.00 74.81 158 SER A N 1
ATOM 1258 C CA . SER A 1 158 ? 55.667 -4.467 -42.389 1.00 74.81 158 SER A CA 1
ATOM 1259 C C . SER A 1 158 ? 56.121 -3.074 -41.951 1.00 74.81 158 SER A C 1
ATOM 1261 O O . SER A 1 158 ? 56.596 -2.319 -42.784 1.00 74.81 158 SER A O 1
ATOM 1263 N N . TRP A 1 159 ? 55.949 -2.716 -40.673 1.00 67.06 159 TRP A N 1
ATOM 1264 C CA . TRP A 1 159 ? 56.436 -1.443 -40.120 1.00 67.06 159 TRP A CA 1
ATOM 1265 C C . TRP A 1 159 ? 57.933 -1.516 -39.787 1.00 67.06 159 TRP A C 1
ATOM 1267 O O . TRP A 1 159 ? 58.632 -0.513 -39.825 1.00 67.06 159 TRP A O 1
ATOM 1277 N N . LYS A 1 160 ? 58.440 -2.705 -39.443 1.00 64.38 160 LYS A N 1
ATOM 1278 C CA . LYS A 1 160 ? 59.845 -2.923 -39.065 1.00 64.38 160 LYS A CA 1
ATOM 1279 C C . LYS A 1 160 ? 60.817 -3.041 -4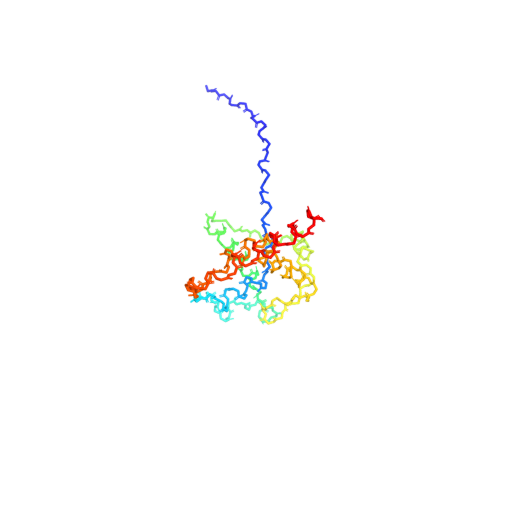0.252 1.00 64.38 160 LYS A C 1
ATOM 1281 O O . LYS A 1 160 ? 61.987 -3.334 -40.011 1.00 64.38 160 LYS A O 1
ATOM 1286 N N . ARG A 1 161 ? 60.359 -2.843 -41.491 1.00 50.91 161 ARG A N 1
ATOM 1287 C CA . ARG A 1 161 ? 61.215 -2.712 -42.680 1.00 50.91 161 ARG A CA 1
ATOM 1288 C C . ARG A 1 161 ? 61.329 -1.262 -43.109 1.00 50.91 161 ARG A C 1
ATOM 1290 O O . ARG A 1 161 ? 60.301 -0.560 -43.026 1.00 50.91 161 ARG A O 1
#

Organism: Aspergillus niger (NCBI:txid5061)

Radius of gyration: 29.0 Å; chains: 1; bounding box: 83×42×84 Å